Protein AF-A0A7Y5BWY3-F1 (afdb_monomer_lite)

Foldseek 3Di:
DDDDLVVLLVVLCCVVCPQWDWDDWDDPDPQKTKTWIWDQDPVAIKIKMKIAGPVQDWDKDFAPDWFPWKAWSSRHTDDTDRIDTHGRTIMITMHGD

pLDDT: mean 88.21, std 9.76, range [54.72, 97.56]

Sequence (97 aa):
SFPYPALEAYRFVAQMLDATVPITQILDYQNLTGYKFIKVTPDGNQEIWILWSADGNPTSVILPELPHQIYDKLGQPQSASQTLEITADVRYIVWDR

Radius of gyration: 13.34 Å; chains: 1; bounding box: 28×40×31 Å

Secondary structure (DSSP, 8-state):
----HHHHHHHHHHHHSTTEEEEEE--SSTTEEEEEEEEEETTEEEEEEEEEESSS--EEEE-SS--SEEE-TT--EE---SEEEE-SS-EEEEEE-

Structure (mmCIF, N/CA/C/O backbone):
data_AF-A0A7Y5BWY3-F1
#
_entry.id   AF-A0A7Y5BWY3-F1
#
loop_
_atom_site.group_PDB
_atom_site.id
_atom_site.type_symbol
_atom_site.label_atom_id
_atom_site.label_alt_id
_atom_site.label_comp_id
_atom_site.label_asym_id
_atom_site.label_entity_id
_atom_site.label_seq_id
_atom_site.pdbx_PDB_ins_code
_atom_site.Cartn_x
_atom_site.Cartn_y
_atom_site.Cartn_z
_atom_site.occupancy
_atom_site.B_iso_or_equiv
_atom_site.auth_seq_id
_atom_site.auth_comp_id
_atom_site.auth_asym_id
_atom_site.auth_atom_id
_atom_site.pdbx_PDB_model_num
ATOM 1 N N . SER A 1 1 ? -11.219 28.152 -2.853 1.00 54.72 1 SER A N 1
ATOM 2 C CA . SER A 1 1 ? -11.125 26.907 -3.641 1.00 54.72 1 SER A CA 1
ATOM 3 C C . SER A 1 1 ? -10.891 25.774 -2.663 1.00 54.72 1 SER A C 1
ATOM 5 O O . SER A 1 1 ? -9.829 25.717 -2.063 1.00 54.72 1 SER A O 1
ATOM 7 N N . PHE A 1 2 ? -11.906 24.954 -2.398 1.00 56.03 2 PHE A N 1
ATOM 8 C CA . PHE A 1 2 ? -11.757 23.821 -1.484 1.00 56.03 2 PHE A CA 1
ATOM 9 C C . PHE A 1 2 ? -11.121 22.655 -2.256 1.00 56.03 2 PHE A C 1
ATOM 11 O O . PHE A 1 2 ? -11.680 22.272 -3.286 1.00 56.03 2 PHE A O 1
ATOM 18 N N . PRO A 1 3 ? -9.963 22.119 -1.835 1.00 63.16 3 PRO A N 1
ATOM 19 C CA . PRO A 1 3 ? -9.467 20.870 -2.393 1.00 63.16 3 PRO A CA 1
ATOM 20 C C . PRO A 1 3 ? -10.463 19.759 -2.047 1.00 63.16 3 PRO A C 1
ATOM 22 O O . PRO A 1 3 ? -10.988 19.717 -0.935 1.00 63.16 3 PRO A O 1
ATOM 25 N N . TYR A 1 4 ? -10.771 18.898 -3.016 1.00 79.88 4 TYR A N 1
ATOM 26 C CA . TYR A 1 4 ? -11.624 17.728 -2.818 1.00 79.88 4 TYR A CA 1
ATOM 27 C C . TYR A 1 4 ? -10.706 16.537 -2.509 1.00 79.88 4 TYR A C 1
ATOM 29 O O . TYR A 1 4 ? -10.094 16.020 -3.443 1.00 79.88 4 TYR A O 1
ATOM 37 N N . PRO A 1 5 ? -10.600 16.063 -1.251 1.00 76.44 5 PRO A N 1
ATOM 38 C CA . PRO A 1 5 ? -9.604 15.051 -0.873 1.00 76.44 5 PRO A CA 1
ATOM 39 C C . PRO A 1 5 ? -9.738 13.741 -1.662 1.00 76.44 5 PRO A C 1
ATOM 41 O O . PRO A 1 5 ? -8.749 13.095 -1.994 1.00 76.44 5 PRO A O 1
ATOM 44 N N . ALA A 1 6 ? -10.967 13.377 -2.043 1.00 76.75 6 ALA A N 1
ATOM 45 C CA . ALA A 1 6 ? -11.228 12.223 -2.902 1.00 76.75 6 ALA A CA 1
ATOM 46 C C . ALA A 1 6 ? -10.628 12.376 -4.314 1.00 76.75 6 ALA A C 1
ATOM 48 O O . ALA A 1 6 ? -10.155 11.403 -4.896 1.00 76.75 6 ALA A O 1
ATOM 49 N N . LEU A 1 7 ? -10.617 13.596 -4.862 1.00 79.56 7 LEU A N 1
ATOM 50 C CA . LEU A 1 7 ? -10.009 13.883 -6.162 1.00 79.56 7 LEU A CA 1
ATOM 51 C C . LEU A 1 7 ? -8.478 13.800 -6.093 1.00 79.56 7 LEU A C 1
ATOM 53 O O . LEU A 1 7 ? -7.852 13.349 -7.050 1.00 79.56 7 LEU A O 1
ATOM 57 N N . GLU A 1 8 ? -7.876 14.222 -4.981 1.00 78.94 8 GLU A N 1
ATOM 58 C CA . GLU A 1 8 ? -6.427 14.132 -4.762 1.00 78.94 8 GLU A CA 1
ATOM 59 C C . GLU A 1 8 ? -5.975 12.676 -4.642 1.00 78.94 8 GLU A C 1
ATOM 61 O O . GLU A 1 8 ? -5.077 12.261 -5.374 1.00 78.94 8 GLU A O 1
ATOM 66 N N . ALA A 1 9 ? -6.673 11.878 -3.829 1.00 75.62 9 ALA A N 1
ATOM 67 C CA . ALA A 1 9 ? -6.430 10.442 -3.724 1.00 75.62 9 ALA A CA 1
ATOM 68 C C . ALA A 1 9 ? -6.566 9.742 -5.088 1.00 75.62 9 ALA A C 1
ATOM 70 O O . ALA A 1 9 ? -5.688 8.978 -5.482 1.00 75.62 9 ALA A O 1
ATOM 71 N N . TYR A 1 10 ? -7.622 10.051 -5.854 1.00 79.56 10 TYR A N 1
ATOM 72 C CA . TYR A 1 10 ? -7.814 9.488 -7.193 1.00 79.56 10 TYR A CA 1
ATOM 73 C C . TYR A 1 10 ? -6.661 9.832 -8.145 1.00 79.56 10 TYR A C 1
ATOM 75 O O . TYR A 1 10 ? -6.135 8.951 -8.824 1.00 79.56 10 TYR A O 1
ATOM 83 N N . ARG A 1 11 ? -6.244 11.104 -8.192 1.00 81.12 11 ARG A N 1
ATOM 84 C CA . ARG A 1 11 ? -5.131 11.545 -9.048 1.00 81.12 11 ARG A CA 1
ATOM 85 C C . ARG A 1 11 ? -3.827 10.858 -8.672 1.00 81.12 11 ARG A C 1
ATOM 87 O O . ARG A 1 11 ? -3.105 10.427 -9.565 1.00 81.1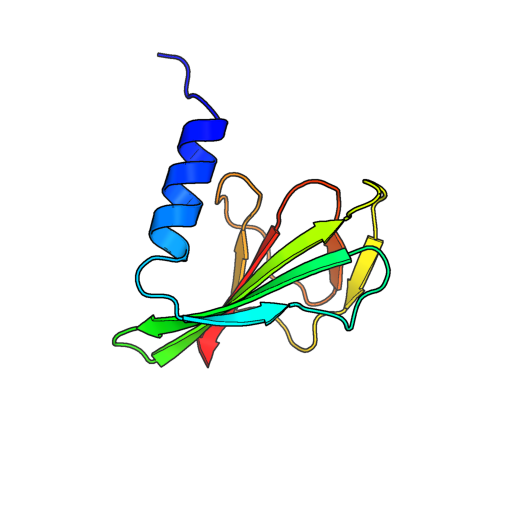2 11 ARG A O 1
ATOM 94 N N . PHE A 1 12 ? -3.553 10.736 -7.376 1.00 79.62 12 PHE A N 1
ATOM 95 C CA . PHE A 1 12 ? -2.365 10.053 -6.888 1.00 79.62 12 PHE A CA 1
ATOM 96 C C . PHE A 1 12 ? -2.361 8.578 -7.292 1.00 79.62 12 PHE A C 1
ATOM 98 O O . PHE A 1 12 ? -1.397 8.123 -7.898 1.00 79.62 12 PHE A O 1
ATOM 105 N N . VAL A 1 13 ? -3.453 7.847 -7.042 1.00 80.88 13 VAL A N 1
ATOM 106 C CA . VAL A 1 13 ? -3.576 6.434 -7.438 1.00 80.88 13 VAL A CA 1
ATOM 107 C C . VAL A 1 13 ? -3.393 6.269 -8.939 1.00 80.88 13 VAL A C 1
ATOM 109 O O . VAL A 1 13 ? -2.628 5.409 -9.363 1.00 80.88 13 VAL A O 1
ATOM 112 N N . ALA A 1 14 ? -4.056 7.105 -9.741 1.00 80.44 14 ALA A N 1
ATOM 113 C CA . ALA A 1 14 ? -3.966 7.040 -11.194 1.00 80.44 14 ALA A CA 1
ATOM 114 C C . ALA A 1 14 ? -2.528 7.254 -11.693 1.00 80.44 14 ALA A C 1
ATOM 116 O O . ALA A 1 14 ? -2.097 6.549 -12.593 1.00 80.44 14 ALA A O 1
ATOM 117 N N . GLN A 1 15 ? -1.772 8.179 -11.094 1.00 79.81 15 GLN A N 1
ATOM 118 C CA . GLN A 1 15 ? -0.364 8.419 -11.440 1.00 79.81 15 GLN A CA 1
ATOM 119 C C . GLN A 1 15 ? 0.568 7.312 -10.934 1.00 79.81 15 GLN A C 1
ATOM 121 O O . GLN A 1 15 ? 1.498 6.893 -11.628 1.00 79.81 15 GLN A O 1
ATOM 126 N N . MET A 1 16 ? 0.334 6.841 -9.709 1.00 79.31 16 MET A N 1
ATOM 127 C CA . MET A 1 16 ? 1.140 5.807 -9.069 1.00 79.31 16 MET A CA 1
ATOM 128 C C . MET A 1 16 ? 1.025 4.494 -9.842 1.00 79.31 16 MET A C 1
ATOM 130 O O . MET A 1 16 ? 2.043 3.893 -10.183 1.00 79.31 16 MET A O 1
ATOM 134 N N . LEU A 1 17 ? -0.206 4.111 -10.187 1.00 79.12 17 LEU A N 1
ATOM 135 C CA . LEU A 1 17 ? -0.526 2.867 -10.877 1.00 79.12 17 LEU A CA 1
ATOM 136 C C . LEU A 1 17 ? -0.504 2.968 -12.405 1.00 79.12 17 LEU A C 1
ATOM 138 O O . LEU A 1 17 ? -0.779 1.964 -13.069 1.00 79.12 17 LEU A O 1
ATOM 142 N N . ASP A 1 18 ? -0.183 4.131 -12.976 1.00 74.69 18 ASP A N 1
ATOM 143 C CA . ASP A 1 18 ? -0.056 4.253 -14.427 1.00 74.69 18 ASP A CA 1
ATOM 144 C C . ASP A 1 18 ? 0.973 3.239 -14.949 1.00 74.69 18 ASP A C 1
ATOM 146 O O . ASP A 1 18 ? 2.048 3.069 -14.364 1.00 74.69 18 ASP A O 1
ATOM 150 N N . ALA A 1 19 ? 0.606 2.530 -16.016 1.00 62.62 19 ALA A N 1
ATOM 151 C CA . ALA A 1 19 ? 1.371 1.426 -16.601 1.00 62.62 19 ALA A CA 1
ATOM 152 C C . ALA A 1 19 ? 1.743 0.269 -15.637 1.00 62.62 19 ALA A C 1
ATOM 154 O O . ALA A 1 19 ? 2.725 -0.438 -15.875 1.00 62.62 19 ALA A O 1
ATOM 155 N N . THR A 1 20 ? 0.977 0.035 -14.564 1.00 68.00 20 THR A N 1
ATOM 156 C CA . THR A 1 20 ? 1.203 -1.127 -13.684 1.00 68.00 20 THR A CA 1
ATOM 157 C C . THR A 1 20 ? 0.530 -2.399 -14.189 1.00 68.00 20 THR A C 1
ATOM 159 O O . THR A 1 20 ? -0.580 -2.375 -14.724 1.00 68.00 20 THR A O 1
ATOM 162 N N . VAL A 1 21 ? 1.190 -3.539 -13.974 1.00 67.62 21 VAL A N 1
ATOM 163 C CA . VAL A 1 21 ? 0.576 -4.859 -14.151 1.00 67.62 21 VAL A CA 1
ATOM 164 C C . VAL A 1 21 ? 0.106 -5.345 -12.776 1.00 67.62 21 VAL A C 1
ATOM 166 O O . VAL A 1 21 ? 0.929 -5.416 -11.854 1.00 67.62 21 VAL A O 1
ATOM 169 N N . PRO A 1 22 ? -1.189 -5.665 -12.590 1.00 64.94 22 PRO A N 1
ATOM 170 C CA . PRO A 1 22 ? -1.656 -6.279 -11.355 1.00 64.94 22 PRO A CA 1
ATOM 171 C C . PRO A 1 22 ? -1.065 -7.683 -11.252 1.00 64.94 22 PRO A C 1
ATOM 173 O O . PRO A 1 22 ? -1.170 -8.473 -12.190 1.00 64.94 22 PRO A O 1
ATOM 176 N N . ILE A 1 23 ? -0.429 -7.985 -10.122 1.00 67.38 23 ILE A N 1
ATOM 177 C CA . ILE A 1 23 ? 0.249 -9.270 -9.936 1.00 67.38 23 ILE A CA 1
ATOM 178 C C . ILE A 1 23 ? -0.621 -10.188 -9.097 1.00 67.38 23 ILE A C 1
ATOM 180 O O . ILE A 1 23 ? -1.099 -11.201 -9.604 1.00 67.38 23 ILE A O 1
ATOM 184 N N . THR A 1 24 ? -0.872 -9.821 -7.839 1.00 85.50 24 THR A N 1
ATOM 185 C CA . THR A 1 24 ? -1.564 -10.711 -6.900 1.00 85.50 24 THR A CA 1
ATOM 186 C C . THR A 1 24 ? -2.160 -9.923 -5.736 1.00 85.50 24 THR A C 1
ATOM 188 O O . THR A 1 24 ? -1.647 -8.873 -5.342 1.00 85.50 24 THR A O 1
ATOM 191 N N . GLN A 1 25 ? -3.232 -10.455 -5.153 1.00 89.00 25 GLN A N 1
ATOM 192 C CA . GLN A 1 25 ? -3.687 -10.081 -3.816 1.00 89.00 25 GLN A CA 1
ATOM 193 C C . GLN A 1 25 ? -2.643 -10.492 -2.760 1.00 89.00 25 GLN A C 1
ATOM 195 O O . GLN A 1 25 ? -2.043 -11.561 -2.863 1.00 89.00 25 GLN A O 1
ATOM 200 N N . ILE A 1 26 ? -2.444 -9.662 -1.738 1.00 90.81 26 ILE A N 1
ATOM 201 C CA . ILE A 1 26 ? -1.594 -9.977 -0.582 1.00 90.81 26 ILE A CA 1
ATOM 202 C C . ILE A 1 26 ? -2.433 -10.779 0.418 1.00 90.81 26 ILE A C 1
ATOM 204 O O . ILE A 1 26 ? -3.497 -10.316 0.830 1.00 90.81 26 ILE A O 1
ATOM 208 N N . LEU A 1 27 ? -1.968 -11.974 0.792 1.00 89.12 27 LEU A N 1
ATOM 209 C CA . LEU A 1 27 ? -2.699 -12.906 1.669 1.00 89.12 27 LEU A CA 1
ATOM 210 C C . LEU A 1 27 ? -1.968 -13.209 2.985 1.00 89.12 27 LEU A C 1
ATOM 212 O O . LE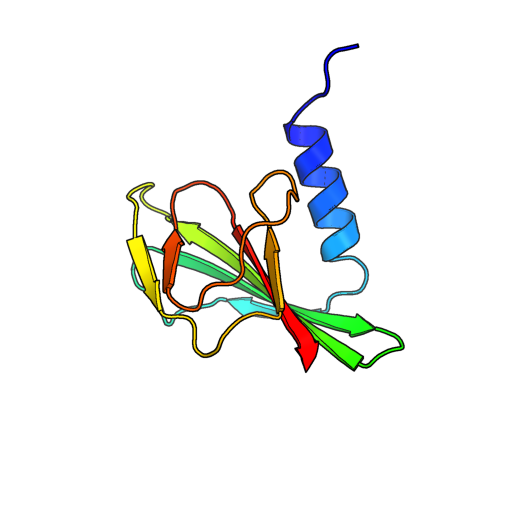U A 1 27 ? -2.536 -13.851 3.864 1.00 89.12 27 LEU A O 1
ATOM 216 N N . ASP A 1 28 ? -0.730 -12.736 3.136 1.00 90.56 28 ASP A N 1
ATOM 217 C CA . ASP A 1 28 ? 0.138 -13.064 4.274 1.00 90.56 28 ASP A CA 1
ATOM 218 C C . ASP A 1 28 ? -0.290 -12.386 5.586 1.00 90.56 28 ASP A C 1
ATOM 220 O O . ASP A 1 28 ? 0.120 -12.803 6.669 1.00 90.56 28 ASP A O 1
ATOM 224 N N . TYR A 1 29 ? -1.135 -11.354 5.509 1.00 89.38 29 TYR A N 1
ATOM 225 C CA . TYR A 1 29 ? -1.562 -10.564 6.660 1.00 89.38 29 TYR A CA 1
ATOM 226 C C . TYR A 1 29 ? -3.055 -10.752 6.933 1.00 89.38 29 TYR A C 1
ATOM 228 O O . TYR A 1 29 ? -3.912 -10.255 6.200 1.00 89.38 29 TYR A O 1
ATOM 236 N N . GLN A 1 30 ? -3.372 -11.455 8.022 1.00 86.25 30 GLN A N 1
ATOM 237 C CA . GLN A 1 30 ? -4.750 -11.651 8.467 1.00 86.25 30 GLN A CA 1
ATOM 238 C C . GLN A 1 30 ? -5.409 -10.298 8.794 1.00 86.25 30 GLN A C 1
ATOM 240 O O . GLN A 1 30 ? -4.781 -9.429 9.393 1.00 86.25 30 GLN A O 1
ATOM 245 N N . ASN A 1 31 ? -6.678 -10.131 8.411 1.00 89.19 31 ASN A N 1
ATOM 246 C CA . ASN A 1 31 ? -7.491 -8.911 8.583 1.00 89.19 31 ASN A CA 1
ATOM 247 C C . ASN A 1 31 ? -7.072 -7.698 7.737 1.00 89.19 31 ASN A C 1
ATOM 249 O O . ASN A 1 31 ? -7.741 -6.662 7.774 1.00 89.19 31 ASN A O 1
ATOM 253 N N . LEU A 1 32 ? -6.032 -7.834 6.913 1.00 93.31 32 LEU A N 1
ATOM 254 C CA . LEU A 1 32 ? -5.692 -6.835 5.913 1.00 93.31 32 LEU A CA 1
ATOM 255 C C . LEU A 1 32 ? -6.206 -7.237 4.540 1.00 93.31 32 LEU A C 1
ATOM 257 O O . LEU A 1 32 ? -6.295 -8.410 4.185 1.00 93.31 32 LEU A O 1
ATOM 261 N N . THR A 1 33 ? -6.534 -6.227 3.748 1.00 94.19 33 THR A N 1
ATOM 262 C CA . THR A 1 33 ? -6.691 -6.372 2.308 1.00 94.19 33 THR A CA 1
ATOM 263 C C . THR A 1 33 ? -5.562 -5.618 1.638 1.00 94.19 33 THR A C 1
ATOM 265 O O . THR A 1 33 ? -5.229 -4.497 2.025 1.00 94.19 33 THR A O 1
ATOM 268 N N . GLY A 1 34 ? -4.974 -6.229 0.617 1.00 93.19 34 GLY A N 1
ATOM 269 C CA . GLY A 1 34 ? -3.994 -5.537 -0.187 1.00 93.19 34 GLY A CA 1
ATOM 270 C C . GLY A 1 34 ? -3.729 -6.1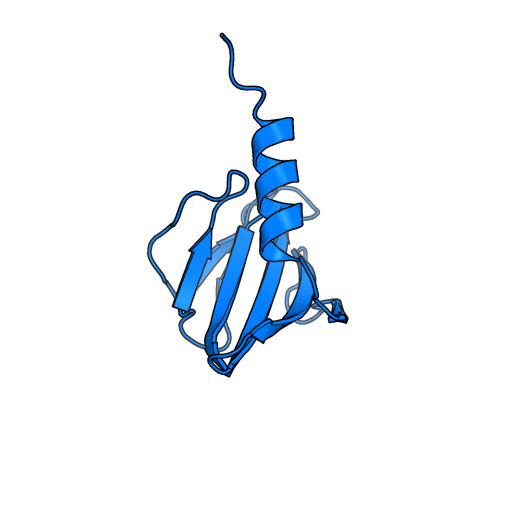75 -1.527 1.00 93.19 34 GLY A C 1
ATOM 271 O O . GLY A 1 34 ? -4.098 -7.320 -1.788 1.00 93.19 34 GLY A O 1
ATOM 272 N N . TYR A 1 35 ? -3.078 -5.396 -2.375 1.00 92.06 35 TYR A N 1
ATOM 273 C CA . TYR A 1 35 ? -2.748 -5.756 -3.743 1.00 92.06 35 TYR A CA 1
ATOM 274 C C . TYR A 1 35 ? -1.312 -5.352 -4.042 1.00 92.06 35 TYR A C 1
ATOM 276 O O . TYR A 1 35 ? -0.873 -4.272 -3.641 1.00 92.06 35 TYR A O 1
ATOM 284 N N . LYS A 1 36 ? -0.609 -6.220 -4.768 1.00 92.38 36 LYS A N 1
ATOM 285 C CA . LYS A 1 36 ? 0.738 -5.986 -5.277 1.00 92.38 36 LYS A CA 1
ATOM 286 C C . LYS A 1 36 ? 0.690 -5.664 -6.767 1.00 92.38 36 LYS A C 1
ATOM 288 O O . LYS A 1 36 ? 0.058 -6.371 -7.557 1.00 92.38 36 LYS A O 1
ATOM 293 N N . PHE A 1 37 ?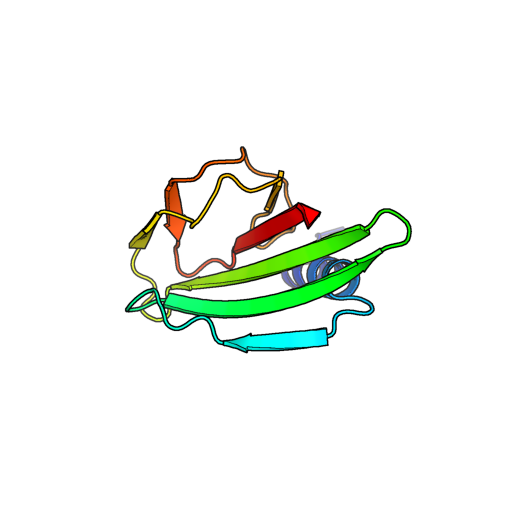 1.441 -4.641 -7.141 1.00 91.25 37 PHE A N 1
ATOM 294 C CA . PHE A 1 37 ? 1.631 -4.179 -8.507 1.00 91.25 37 PHE A CA 1
ATOM 295 C C . PHE A 1 37 ? 3.130 -4.110 -8.806 1.00 91.25 37 PHE A C 1
ATOM 297 O O . PHE A 1 37 ? 3.909 -3.744 -7.925 1.00 91.25 37 PHE A O 1
ATOM 304 N N . ILE A 1 38 ? 3.535 -4.435 -10.037 1.00 90.62 38 ILE A N 1
ATOM 305 C CA . ILE A 1 38 ? 4.840 -4.007 -10.564 1.00 90.62 38 ILE A CA 1
ATOM 306 C C . ILE A 1 38 ? 4.587 -2.853 -11.531 1.00 90.62 38 ILE A C 1
ATOM 308 O O . ILE A 1 38 ? 3.757 -2.958 -12.439 1.00 90.62 38 ILE A O 1
ATOM 312 N N . LYS A 1 39 ? 5.344 -1.775 -11.348 1.00 87.69 39 LYS A N 1
ATOM 313 C CA . LYS A 1 39 ? 5.509 -0.688 -12.305 1.00 87.69 39 LYS A CA 1
ATOM 314 C C . LYS A 1 39 ? 6.862 -0.843 -12.984 1.00 87.69 39 LYS A C 1
ATOM 316 O O . LYS A 1 39 ? 7.881 -0.886 -12.303 1.00 87.69 39 LYS A O 1
ATOM 321 N N . VAL A 1 40 ? 6.881 -0.912 -14.308 1.00 85.19 40 VAL A N 1
ATOM 322 C CA . VAL A 1 40 ? 8.137 -0.872 -15.068 1.00 85.19 40 VAL A CA 1
ATOM 323 C C . VAL A 1 40 ? 8.479 0.594 -15.307 1.00 85.19 40 VAL A C 1
ATOM 325 O O . VAL A 1 40 ? 7.685 1.320 -15.906 1.00 85.19 40 VAL A O 1
ATOM 328 N N . THR A 1 41 ? 9.634 1.045 -14.829 1.00 82.38 41 THR A N 1
ATOM 329 C CA . THR A 1 41 ? 10.146 2.401 -15.054 1.00 82.38 41 THR A CA 1
ATOM 330 C C . THR A 1 41 ? 11.418 2.338 -15.909 1.00 82.38 41 THR A C 1
ATOM 332 O O . THR A 1 41 ? 12.017 1.270 -16.050 1.00 82.38 41 THR A O 1
ATOM 335 N N . PRO A 1 42 ? 11.856 3.457 -16.516 1.00 84.25 42 PRO A N 1
ATOM 336 C CA . PRO A 1 42 ? 13.137 3.501 -17.223 1.00 84.25 42 PRO A CA 1
ATOM 337 C C . PRO A 1 42 ? 14.346 3.150 -16.340 1.00 84.25 42 PRO A C 1
ATOM 339 O O . PRO A 1 42 ? 15.355 2.683 -16.863 1.00 84.25 42 PRO A O 1
ATOM 342 N N . ASP A 1 43 ? 14.230 3.357 -15.025 1.00 84.38 43 ASP A N 1
ATOM 343 C CA . ASP A 1 43 ? 15.312 3.193 -14.049 1.00 84.38 43 ASP A CA 1
ATOM 344 C C . ASP A 1 43 ? 15.293 1.821 -13.346 1.00 84.38 43 ASP A C 1
ATOM 346 O O . ASP A 1 43 ? 16.205 1.508 -12.584 1.00 84.38 43 ASP A O 1
ATOM 350 N N . GLY A 1 44 ? 14.273 0.991 -13.594 1.00 87.06 44 GLY A N 1
ATOM 351 C CA . GLY A 1 44 ? 14.114 -0.322 -12.969 1.00 87.06 44 GLY A CA 1
ATOM 352 C C . GLY A 1 44 ? 12.652 -0.707 -12.764 1.00 87.06 44 GLY A C 1
ATOM 353 O O . GLY A 1 44 ? 11.736 -0.057 -13.270 1.00 87.06 44 GLY A O 1
ATOM 354 N N . ASN A 1 45 ? 12.409 -1.773 -12.006 1.00 89.38 45 ASN A N 1
ATOM 355 C CA . ASN A 1 45 ? 11.049 -2.138 -11.626 1.00 89.38 45 ASN A CA 1
ATOM 356 C C . ASN A 1 45 ? 10.739 -1.565 -10.245 1.00 89.38 45 ASN A C 1
ATOM 358 O O . ASN A 1 45 ? 11.581 -1.562 -9.356 1.00 89.38 45 ASN A O 1
ATOM 362 N N . GLN A 1 46 ? 9.509 -1.112 -10.040 1.00 92.19 46 GLN A N 1
ATOM 363 C CA . GLN A 1 46 ? 9.015 -0.750 -8.720 1.00 92.19 46 GLN A CA 1
ATOM 364 C C . GLN A 1 46 ? 7.916 -1.709 -8.311 1.00 92.19 46 GLN A C 1
ATOM 366 O O . GLN A 1 46 ? 6.971 -1.960 -9.059 1.00 92.19 46 GLN A O 1
ATOM 371 N N . GLU A 1 47 ? 8.038 -2.239 -7.106 1.00 93.44 47 GLU A N 1
ATOM 372 C CA . GLU A 1 47 ? 6.977 -2.980 -6.455 1.00 93.44 47 GLU A CA 1
ATOM 373 C C . GLU A 1 47 ? 6.154 -2.027 -5.607 1.00 93.44 47 GLU A C 1
ATOM 375 O O . GLU A 1 47 ? 6.687 -1.318 -4.760 1.00 93.44 47 GLU A O 1
ATOM 380 N N . ILE A 1 48 ? 4.847 -2.012 -5.849 1.00 94.00 48 ILE A N 1
ATOM 381 C CA . ILE A 1 48 ? 3.909 -1.133 -5.163 1.00 94.00 48 ILE A CA 1
ATOM 382 C C . ILE A 1 48 ? 2.879 -2.009 -4.472 1.00 94.00 48 ILE A C 1
ATOM 384 O O . ILE A 1 48 ? 2.185 -2.798 -5.117 1.00 94.00 48 ILE A O 1
ATOM 388 N N . TRP A 1 49 ? 2.774 -1.877 -3.156 1.00 95.06 49 TRP A N 1
ATOM 389 C CA . TRP A 1 49 ? 1.694 -2.469 -2.381 1.00 95.06 49 TRP A CA 1
ATOM 390 C C . TRP A 1 49 ? 0.678 -1.404 -2.024 1.00 95.06 49 TRP A C 1
ATOM 392 O O . TRP A 1 49 ? 1.031 -0.293 -1.632 1.00 95.06 49 TRP A O 1
ATOM 402 N N . ILE A 1 50 ? -0.588 -1.779 -2.118 1.00 93.88 50 ILE A N 1
ATOM 403 C CA . ILE A 1 50 ? -1.704 -1.030 -1.553 1.00 93.88 50 ILE A CA 1
ATOM 404 C C . ILE A 1 50 ? -2.255 -1.874 -0.417 1.00 93.88 50 ILE A C 1
ATOM 406 O O . ILE A 1 50 ? -2.630 -3.017 -0.664 1.00 93.88 50 ILE A O 1
ATOM 410 N N . LEU A 1 51 ? -2.288 -1.339 0.802 1.00 95.00 51 LEU A N 1
ATOM 411 C CA . LEU A 1 51 ? -2.724 -2.057 2.003 1.00 95.00 51 LEU A CA 1
ATOM 412 C C . LEU A 1 51 ? -3.697 -1.221 2.834 1.00 95.00 51 LEU A C 1
ATOM 414 O O . LEU A 1 51 ? -3.506 -0.016 2.996 1.00 95.00 51 LEU A O 1
ATOM 418 N N . TRP A 1 52 ? -4.720 -1.873 3.381 1.00 96.06 52 TRP A N 1
ATOM 419 C CA . TRP A 1 52 ? -5.638 -1.308 4.371 1.00 96.06 52 TRP A CA 1
ATOM 420 C C . TRP A 1 52 ? -6.232 -2.410 5.255 1.00 96.06 52 TRP A C 1
ATOM 422 O O . TRP A 1 52 ? -6.284 -3.582 4.874 1.00 96.06 52 TRP A O 1
ATOM 432 N N . SER A 1 53 ? -6.694 -2.027 6.441 1.00 95.44 53 SER A N 1
ATOM 433 C CA . SER A 1 53 ? -7.433 -2.905 7.346 1.00 95.44 53 SER A CA 1
ATOM 434 C C . SER A 1 53 ? -8.888 -3.033 6.898 1.00 95.44 53 SER A C 1
ATOM 436 O O . SER A 1 53 ? -9.570 -2.028 6.684 1.00 95.44 53 SER A O 1
ATOM 438 N N . ALA A 1 54 ? -9.365 -4.271 6.743 1.00 88.81 54 ALA A N 1
ATOM 439 C CA . ALA A 1 54 ? -10.720 -4.550 6.268 1.00 88.81 54 ALA A CA 1
ATOM 440 C C . ALA A 1 54 ? -11.785 -4.373 7.362 1.00 88.81 54 ALA A C 1
ATOM 442 O O . ALA A 1 54 ? -12.926 -4.032 7.056 1.00 88.81 54 ALA A O 1
ATOM 443 N N . ASP A 1 55 ? -11.417 -4.598 8.625 1.00 91.12 55 ASP A N 1
ATOM 444 C CA . ASP A 1 55 ? -12.303 -4.447 9.786 1.00 91.12 55 ASP A CA 1
ATOM 445 C C . ASP A 1 55 ? -12.222 -3.045 10.421 1.00 91.12 55 ASP A C 1
ATOM 447 O O . ASP A 1 55 ? -12.988 -2.715 11.325 1.00 91.12 55 ASP A O 1
ATOM 451 N N . GLY A 1 56 ? -11.302 -2.214 9.925 1.00 87.69 56 GLY A N 1
ATOM 452 C CA . GLY A 1 56 ? -11.055 -0.853 10.379 1.00 87.69 56 GLY A CA 1
ATOM 453 C C . GLY A 1 56 ? -10.235 -0.745 11.663 1.00 87.69 56 GLY A C 1
ATOM 454 O O . GLY A 1 56 ? -9.893 0.372 12.059 1.00 87.69 56 GLY A O 1
ATOM 455 N N . ASN A 1 57 ? -9.860 -1.867 12.281 1.00 93.31 57 ASN A N 1
ATOM 456 C CA . ASN A 1 57 ? -8.998 -1.871 13.451 1.00 93.31 57 ASN A CA 1
ATOM 457 C C . ASN A 1 57 ? -7.531 -1.685 13.033 1.00 93.31 57 ASN A C 1
ATOM 459 O O . ASN A 1 57 ? -7.083 -2.303 12.058 1.00 93.31 57 ASN A O 1
ATOM 463 N N . PRO A 1 58 ? -6.755 -0.865 13.766 1.00 93.88 58 PRO A N 1
ATOM 464 C CA . PRO A 1 58 ? -5.317 -0.772 13.567 1.00 93.88 58 PRO A CA 1
ATOM 465 C C . PRO A 1 58 ? -4.647 -2.137 13.742 1.00 93.88 58 PRO A C 1
ATOM 467 O O . PRO A 1 58 ? -4.827 -2.806 14.759 1.00 93.88 58 PRO A O 1
ATOM 470 N N . THR A 1 59 ? -3.859 -2.543 12.751 1.00 94.50 59 THR A N 1
ATOM 471 C CA . THR A 1 59 ? -3.087 -3.788 12.761 1.00 94.50 59 THR A CA 1
ATOM 472 C C . THR A 1 59 ? -1.620 -3.461 12.523 1.00 94.50 59 THR A C 1
ATOM 474 O O . THR A 1 59 ? -1.275 -2.813 11.535 1.00 94.50 59 THR A O 1
ATOM 477 N N . SER A 1 60 ? -0.749 -3.908 13.427 1.00 94.81 60 SER A N 1
ATOM 478 C CA . SER A 1 60 ? 0.698 -3.776 13.251 1.00 94.81 60 SER A CA 1
ATOM 479 C C . SER A 1 60 ? 1.205 -4.851 12.291 1.00 94.81 60 SER A C 1
ATOM 481 O O . SER A 1 60 ? 0.947 -6.037 12.499 1.00 94.81 60 SER A O 1
ATOM 483 N N . VAL A 1 61 ? 1.926 -4.442 11.250 1.00 94.50 61 VAL A N 1
ATOM 484 C CA . VAL A 1 61 ? 2.557 -5.336 10.277 1.00 94.50 61 VAL A CA 1
ATOM 485 C C . VAL A 1 61 ? 4.055 -5.138 10.244 1.00 94.50 61 VAL A C 1
ATOM 487 O O . VAL A 1 61 ? 4.555 -4.022 10.376 1.00 94.50 61 VAL A O 1
ATOM 490 N N . ILE A 1 62 ? 4.761 -6.238 10.002 1.00 96.25 62 ILE A N 1
ATOM 491 C CA . ILE A 1 62 ? 6.181 -6.232 9.676 1.00 96.25 62 ILE A CA 1
ATOM 492 C C . ILE A 1 62 ? 6.293 -6.533 8.183 1.00 96.25 62 ILE A C 1
ATOM 494 O O . ILE A 1 62 ? 5.850 -7.583 7.711 1.00 96.25 62 ILE A O 1
ATOM 498 N N . LEU A 1 63 ? 6.841 -5.582 7.438 1.00 96.00 63 LEU A N 1
ATOM 499 C CA . LEU A 1 63 ? 7.110 -5.697 6.014 1.00 96.00 63 LEU A CA 1
ATOM 500 C C . LEU A 1 63 ? 8.295 -6.640 5.765 1.00 96.00 63 LEU A C 1
ATOM 502 O O . LEU A 1 63 ? 9.197 -6.729 6.606 1.00 96.00 63 LEU A O 1
ATOM 506 N N . PRO A 1 64 ? 8.337 -7.321 4.607 1.00 94.62 64 PRO A N 1
ATOM 507 C CA . PRO A 1 64 ? 9.413 -8.263 4.293 1.00 94.62 64 PRO A CA 1
ATOM 508 C C . PRO A 1 64 ? 10.798 -7.599 4.299 1.00 94.62 64 PRO A C 1
ATOM 510 O O . PRO A 1 64 ? 11.778 -8.216 4.705 1.00 94.62 64 PRO A O 1
ATOM 513 N N . GLU A 1 65 ? 10.867 -6.325 3.915 1.00 96.06 65 GLU A N 1
ATOM 514 C CA . GLU A 1 65 ? 12.076 -5.502 3.922 1.00 96.06 65 GLU A CA 1
ATOM 515 C C . GLU A 1 65 ? 11.718 -4.017 4.084 1.00 96.06 65 GLU A C 1
ATOM 517 O O . GLU A 1 65 ? 10.550 -3.631 3.955 1.00 96.06 65 GLU A O 1
ATOM 522 N N . LEU A 1 66 ? 12.722 -3.177 4.350 1.00 97.06 66 LEU A N 1
ATOM 523 C CA . LEU A 1 66 ? 12.537 -1.730 4.441 1.00 97.06 66 LEU A CA 1
ATOM 524 C C . LEU A 1 66 ? 12.115 -1.162 3.068 1.00 97.06 66 LEU A C 1
ATOM 526 O O . LEU A 1 66 ? 12.860 -1.334 2.102 1.00 97.06 66 LEU A O 1
ATOM 530 N N . PRO A 1 67 ? 10.957 -0.487 2.958 1.00 97.56 67 PRO A N 1
ATOM 531 C CA . PRO A 1 67 ? 10.531 0.120 1.703 1.00 97.56 67 PRO A CA 1
ATOM 532 C C . PRO A 1 67 ? 11.372 1.341 1.342 1.00 97.56 67 PRO A C 1
ATOM 534 O O . PRO A 1 67 ? 11.895 2.028 2.219 1.00 97.56 67 PRO A O 1
ATOM 537 N N . HIS A 1 68 ? 11.434 1.643 0.045 1.00 96.12 68 HIS A N 1
ATOM 538 C CA . HIS A 1 68 ? 11.999 2.893 -0.456 1.00 96.12 68 HIS A CA 1
ATOM 539 C C . HIS A 1 68 ? 11.183 4.087 0.055 1.00 96.12 68 HIS A C 1
ATOM 541 O O . HIS A 1 68 ? 11.735 5.049 0.584 1.00 96.12 68 HIS A O 1
ATOM 547 N N . GLN A 1 69 ? 9.853 4.013 -0.073 1.00 96.94 69 GLN A N 1
ATOM 548 C CA . GLN A 1 69 ? 8.951 5.094 0.313 1.00 96.94 69 GLN A CA 1
ATOM 549 C C . GLN A 1 69 ? 7.576 4.557 0.714 1.00 96.94 69 GLN A C 1
ATOM 551 O O . GLN A 1 69 ? 7.085 3.564 0.178 1.00 96.94 69 GLN A O 1
ATOM 556 N N . ILE A 1 70 ? 6.934 5.251 1.651 1.00 97.44 70 ILE A N 1
ATOM 557 C CA . ILE A 1 70 ? 5.542 5.017 2.041 1.00 97.44 70 ILE A CA 1
ATOM 558 C C . ILE A 1 70 ? 4.749 6.287 1.772 1.00 97.44 70 ILE A C 1
ATOM 560 O O . ILE A 1 70 ? 5.233 7.383 2.047 1.00 97.44 70 ILE A O 1
ATOM 564 N N . TYR A 1 71 ? 3.526 6.146 1.279 1.00 96.69 71 TYR A N 1
ATOM 565 C CA . TYR A 1 71 ? 2.588 7.247 1.125 1.00 96.69 71 TYR A CA 1
ATOM 566 C C . TYR A 1 71 ? 1.292 6.957 1.875 1.00 96.69 71 TYR A C 1
ATOM 568 O O . TYR A 1 71 ? 0.826 5.813 1.948 1.00 96.69 71 TYR A O 1
ATOM 576 N N . ASP A 1 72 ? 0.699 8.006 2.435 1.00 94.25 72 ASP A N 1
ATOM 577 C CA . ASP A 1 72 ? -0.643 7.935 3.002 1.00 94.25 72 ASP A CA 1
ATOM 578 C C . ASP A 1 72 ? -1.732 7.934 1.910 1.00 94.25 72 ASP A C 1
ATOM 580 O O . ASP A 1 72 ? -1.453 7.985 0.710 1.00 94.25 72 ASP A O 1
ATOM 584 N N . LYS A 1 73 ? -3.004 7.900 2.326 1.00 90.31 73 LYS A N 1
ATOM 585 C CA . LYS A 1 73 ? -4.160 7.881 1.414 1.00 90.31 73 LYS A CA 1
ATOM 586 C C . LYS A 1 73 ? -4.247 9.092 0.474 1.00 90.31 73 LYS A C 1
ATOM 588 O O . LYS A 1 73 ? -4.946 9.012 -0.533 1.00 90.31 73 LYS A O 1
ATOM 593 N N . LEU A 1 74 ? -3.588 10.200 0.819 1.00 88.75 74 LEU A N 1
ATOM 594 C CA . LEU A 1 74 ? -3.547 11.441 0.045 1.00 88.75 74 LEU A CA 1
ATOM 595 C C . LEU A 1 74 ? -2.282 11.542 -0.819 1.00 88.75 74 LEU A C 1
ATOM 597 O O . LEU A 1 74 ? -2.086 12.550 -1.494 1.00 88.75 74 LEU A O 1
ATOM 601 N N . GLY A 1 75 ? -1.421 10.523 -0.799 1.00 91.00 75 GLY A N 1
ATOM 602 C CA . GLY A 1 75 ? -0.156 10.534 -1.521 1.00 91.00 75 GLY A CA 1
ATOM 603 C C . GLY A 1 75 ? 0.944 11.336 -0.830 1.00 91.00 75 GLY A C 1
ATOM 604 O O . GLY A 1 75 ? 1.946 11.654 -1.467 1.00 91.00 75 GLY A O 1
ATOM 605 N N . GLN A 1 76 ? 0.785 11.686 0.451 1.00 93.44 76 GLN A N 1
ATOM 606 C CA . GLN A 1 76 ? 1.825 12.395 1.193 1.00 93.44 76 GLN A CA 1
ATOM 607 C C . GLN A 1 76 ? 2.898 11.412 1.668 1.00 93.44 76 GLN A C 1
ATOM 609 O O . GLN A 1 76 ? 2.552 10.377 2.254 1.00 93.44 76 GLN A O 1
ATOM 614 N N . PRO A 1 77 ? 4.190 11.714 1.449 1.00 96.38 77 PRO A N 1
ATOM 615 C CA . PRO A 1 77 ? 5.273 10.838 1.865 1.00 96.38 77 PRO A CA 1
ATOM 616 C C . PRO A 1 77 ? 5.320 10.719 3.392 1.00 96.38 77 PRO A C 1
ATOM 618 O O . PRO A 1 77 ? 5.195 11.703 4.118 1.00 96.38 77 PRO A O 1
ATOM 621 N N . GLN A 1 78 ? 5.523 9.498 3.870 1.00 96.81 78 GLN A N 1
ATOM 622 C CA . GLN A 1 78 ? 5.742 9.146 5.268 1.00 96.81 78 GLN A CA 1
ATOM 623 C C . GLN A 1 78 ? 7.156 8.583 5.436 1.00 96.81 78 GLN A C 1
ATOM 625 O O . GLN A 1 78 ? 7.764 8.112 4.472 1.00 96.81 78 GLN A O 1
ATOM 630 N N . SER A 1 79 ? 7.684 8.605 6.659 1.00 96.12 79 SER A N 1
ATOM 631 C CA . SER A 1 79 ? 8.974 7.975 6.949 1.00 96.12 79 SER A CA 1
ATOM 632 C C . SER A 1 79 ? 8.928 6.483 6.624 1.00 96.12 79 SER A C 1
ATOM 634 O O . SER A 1 79 ? 8.021 5.778 7.070 1.00 96.12 79 SER A O 1
ATOM 636 N N . ALA A 1 80 ? 9.920 5.997 5.875 1.00 95.56 80 ALA A N 1
ATOM 637 C CA . ALA A 1 80 ? 10.079 4.572 5.631 1.00 95.56 80 ALA A CA 1
ATOM 638 C C . ALA A 1 80 ? 10.309 3.833 6.958 1.00 95.56 80 ALA A C 1
ATOM 640 O O . ALA A 1 80 ? 11.115 4.246 7.794 1.00 95.56 80 ALA A O 1
ATOM 641 N N . SER A 1 81 ? 9.588 2.735 7.151 1.00 96.88 81 SER A N 1
ATOM 642 C CA . SER A 1 81 ? 9.717 1.855 8.308 1.00 96.88 81 SER A CA 1
ATOM 643 C C . SER A 1 81 ? 9.343 0.446 7.884 1.00 96.88 81 SER A C 1
ATOM 645 O O . SER A 1 81 ? 8.440 0.260 7.070 1.00 96.88 81 SER A O 1
ATOM 647 N N . GLN A 1 82 ? 10.032 -0.548 8.440 1.00 96.75 82 GLN A N 1
ATOM 648 C CA . GLN A 1 82 ? 9.680 -1.949 8.229 1.00 96.75 82 GLN A CA 1
ATOM 649 C C . GLN A 1 82 ? 8.467 -2.359 9.074 1.00 96.75 82 GLN A C 1
ATOM 651 O O . GLN A 1 82 ? 7.739 -3.269 8.697 1.00 96.75 82 GLN A O 1
ATOM 656 N N . THR A 1 83 ? 8.218 -1.671 10.188 1.00 96.56 83 THR A N 1
ATOM 657 C CA . THR A 1 83 ? 7.034 -1.891 11.025 1.00 96.56 83 THR A CA 1
ATOM 658 C C . THR A 1 83 ? 6.039 -0.768 10.792 1.00 96.56 83 THR A C 1
ATOM 660 O O . THR A 1 83 ? 6.392 0.403 10.961 1.00 96.56 83 THR A O 1
ATOM 663 N N . LEU A 1 84 ? 4.805 -1.112 10.428 1.00 95.38 84 LEU A N 1
ATOM 664 C CA . LEU A 1 84 ? 3.746 -0.147 10.146 1.00 95.38 84 LEU A CA 1
ATOM 665 C C . LEU A 1 84 ? 2.471 -0.477 10.900 1.00 95.38 84 LEU A C 1
ATOM 667 O O . LEU A 1 84 ? 2.083 -1.634 11.014 1.00 95.38 84 LEU A O 1
ATOM 671 N N . GLU A 1 85 ? 1.779 0.565 11.342 1.00 95.75 85 GLU A N 1
ATOM 672 C CA . GLU A 1 85 ? 0.386 0.456 11.750 1.00 95.75 85 GLU A CA 1
ATOM 673 C C . GLU A 1 85 ? -0.507 0.698 10.527 1.00 95.75 85 GLU A C 1
ATOM 675 O O . GLU A 1 85 ? -0.508 1.787 9.941 1.00 95.75 85 GLU A O 1
ATOM 680 N N . ILE A 1 86 ? -1.248 -0.332 10.120 1.00 95.38 86 ILE A N 1
ATOM 681 C CA . ILE A 1 86 ? -2.210 -0.274 9.020 1.00 95.38 86 ILE A 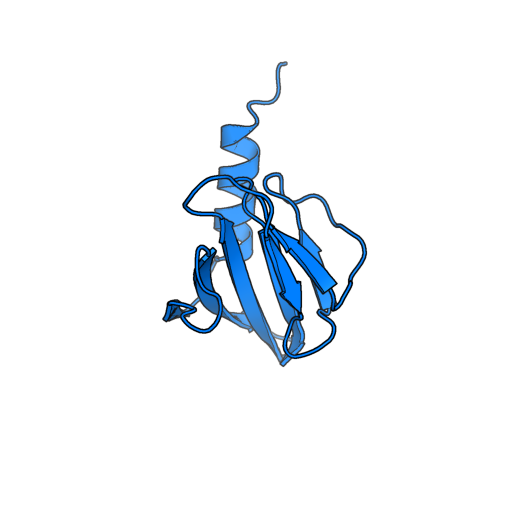CA 1
ATOM 682 C C . ILE A 1 86 ? -3.608 -0.111 9.607 1.00 95.38 86 ILE A C 1
ATOM 684 O O . ILE A 1 86 ? -4.052 -0.924 10.415 1.00 95.38 86 ILE A O 1
ATOM 688 N N . THR A 1 87 ? -4.312 0.936 9.186 1.00 95.50 87 THR A N 1
ATOM 689 C CA . THR A 1 87 ? -5.691 1.230 9.598 1.00 95.50 87 THR A CA 1
ATOM 690 C C . THR A 1 87 ? -6.636 1.086 8.402 1.00 95.50 87 THR A C 1
ATOM 692 O O . THR A 1 87 ? -6.231 0.613 7.339 1.00 95.50 87 THR A O 1
ATOM 695 N N . ALA A 1 88 ? -7.902 1.493 8.544 1.00 94.94 88 ALA A N 1
ATOM 696 C CA . ALA A 1 88 ? -8.834 1.594 7.414 1.00 94.94 88 ALA A CA 1
ATOM 697 C C . ALA A 1 88 ? -8.333 2.532 6.296 1.00 94.94 88 ALA A C 1
ATOM 699 O O . ALA A 1 88 ? -8.780 2.438 5.153 1.00 94.94 88 ALA A O 1
ATOM 700 N N . ASP A 1 89 ? -7.424 3.456 6.621 1.00 94.00 89 ASP A N 1
ATOM 701 C CA . ASP A 1 89 ? -6.839 4.352 5.638 1.00 94.00 89 ASP A CA 1
ATOM 702 C C . ASP A 1 89 ? -5.800 3.621 4.792 1.00 94.00 89 ASP A C 1
ATOM 704 O O . ASP A 1 89 ? -4.804 3.111 5.308 1.00 94.00 89 ASP A O 1
ATOM 708 N N . VAL A 1 90 ? -5.994 3.671 3.475 1.00 93.38 90 VAL A N 1
ATOM 709 C CA . VAL A 1 90 ? -5.064 3.101 2.501 1.00 93.38 90 VAL A CA 1
ATOM 710 C C . VAL A 1 90 ? -3.642 3.624 2.722 1.00 93.38 90 VAL A C 1
ATOM 712 O O . VAL A 1 90 ? -3.410 4.813 2.978 1.00 93.38 90 VAL A O 1
ATOM 715 N N . ARG A 1 91 ? -2.683 2.709 2.611 1.00 95.56 91 ARG A N 1
ATOM 716 C CA . ARG A 1 91 ? -1.251 2.982 2.536 1.00 95.56 91 ARG A CA 1
ATOM 717 C C . ARG A 1 91 ? -0.712 2.465 1.214 1.00 95.56 91 ARG A C 1
ATOM 719 O O . ARG A 1 91 ? -1.060 1.361 0.797 1.00 95.56 91 ARG A O 1
ATOM 726 N N . TYR A 1 92 ? 0.158 3.255 0.600 1.00 95.44 92 TYR A N 1
ATOM 727 C CA . TYR A 1 92 ? 0.930 2.851 -0.570 1.00 95.44 92 TYR A CA 1
ATOM 728 C C . TYR A 1 92 ? 2.368 2.648 -0.132 1.00 95.44 92 TYR A C 1
ATOM 730 O O . TYR A 1 92 ? 2.941 3.518 0.520 1.00 95.44 92 TYR A O 1
ATOM 738 N N . ILE A 1 93 ? 2.945 1.506 -0.464 1.00 96.62 93 ILE A N 1
ATOM 739 C CA . ILE A 1 93 ? 4.287 1.133 -0.028 1.00 96.62 93 ILE A CA 1
ATOM 740 C C . ILE A 1 93 ? 5.076 0.756 -1.268 1.00 96.62 93 ILE A C 1
ATOM 742 O O . ILE A 1 93 ? 4.594 -0.037 -2.073 1.00 96.62 93 ILE A O 1
ATOM 746 N N . VAL A 1 94 ? 6.246 1.360 -1.442 1.00 95.50 94 VAL A N 1
ATOM 747 C CA . VAL A 1 94 ? 7.032 1.260 -2.670 1.00 95.50 94 VAL A CA 1
ATOM 748 C C . VAL A 1 94 ? 8.415 0.708 -2.358 1.00 95.50 94 VAL A C 1
ATOM 750 O O . VAL A 1 94 ? 9.090 1.197 -1.451 1.00 95.50 94 VAL A O 1
ATOM 753 N N . TRP A 1 95 ? 8.841 -0.277 -3.141 1.00 95.44 95 TRP A N 1
ATOM 754 C CA . TRP A 1 95 ? 10.202 -0.807 -3.165 1.00 95.44 95 TRP A CA 1
ATOM 755 C C . TRP A 1 95 ? 10.769 -0.685 -4.575 1.00 95.44 95 TRP A C 1
ATOM 757 O O . TRP A 1 95 ? 10.062 -0.960 -5.547 1.00 95.44 95 TRP A O 1
ATOM 767 N N . ASP A 1 96 ? 12.049 -0.340 -4.677 1.00 92.56 96 ASP A N 1
ATOM 768 C CA . ASP A 1 96 ? 12.794 -0.482 -5.927 1.00 92.56 96 ASP A CA 1
ATOM 769 C C . ASP A 1 96 ? 13.286 -1.935 -6.051 1.00 92.56 96 ASP A C 1
ATOM 771 O O . ASP A 1 96 ? 13.709 -2.542 -5.062 1.00 92.56 96 ASP A O 1
ATOM 775 N N . ARG A 1 97 ? 13.180 -2.510 -7.250 1.00 86.00 97 ARG A N 1
ATOM 776 C CA . ARG A 1 97 ? 13.497 -3.907 -7.574 1.00 86.00 97 ARG A CA 1
ATOM 777 C C . ARG A 1 97 ? 14.459 -4.014 -8.749 1.00 86.00 97 ARG A C 1
ATOM 779 O O . ARG A 1 97 ? 14.279 -3.273 -9.743 1.00 86.00 97 ARG A O 1
#

=== Feature glossary ===
A reading guide for the features in this record.

Start from the sequence.

  · Sequence gives the chain of amino acids in standard one-letter code (A=alanine, C=cysteine, …, Y=tyrosine), read N→C. It is the only feature that is directly encoded by the gene; all structural features are derived from the folded form of this sequence.

Fold it, and you get atomic coordinates and the backbone conformation that goes with them.

  · The mmCIF table is the protein's shape written out atom by atom. For each backbone N, Cα, C, and carbonyl O, it records an (x, y, z) coordinate triple in Å plus the residue type, chain letter, and residue number.

  · Backbone dihedral angles. Every residue except chain termini has a φ (preceding-C → N → Cα → C) and a ψ (N → Cα → C → next-N). They are reported in degrees following the IUPAC sign convention. Secondary structure is essentially a statement about which (φ, ψ) basin each residue occupies.

  · DSSP 8-state secondary structure assigns each residue one of H (α-helix), G (3₁₀-helix), I (π-helix), E (extended β-strand), B (isolated β-bridge), T (hydrogen-bonded turn), S (bend), or '-' (coil). The assignment is computed from backbone hydrogen-bond geometry via the Kabsch–Sander algorithm.

  · P-SEA three-state annotation labels each residue as helix, strand, or coil based purely on the geometry of the Cα trace. It serves as a fallback when the full backbone (and thus DSSP) is unavailable.

Summarize the fold with a handful of shape descriptors and a per-residue structural alphabet.

  · Radius of gyration (Rg) is the root-mean-square distance of Cα atoms from their centroid — a single number for overall size and compactness. A globular domain of N residues has Rg ≈ 2.2·N^0.38 Å; an extended or disordered chain has a much larger Rg. The Cα contact count is the number of residue pairs whose Cα atoms are within 8 Å and are more than four positions apart in sequence — a standard proxy for tertiary packing density. The bounding box is the smallest axis-aligned box enclosing all Cα atoms.

  · Foldseek's 3Di representation compresses backbone geometry into a per-residue letter drawn from a learned twenty-state alphabet. It captures the tertiary interaction pattern around each residue — which residues are packed against it in space, regardless of where they are in sequence.

  · Accessible surface area quantifies burial. A residue with SASA near zero is packed into the hydrophobic core; one with SASA >100 Å² sits on the surface. Computed here via the Shrake–Rupley numerical algorithm with a 1.4 Å probe.

Ask how reliable the model is.

  · For AlphaFold models, the B-factor field carries pLDDT — the model's own estimate of local accuracy on a 0–100 scale. Regions with pLDDT<50 should be treated as essentially unmodeled; they often correspond to intrinsically disordered segments.

  · For experimental (PDB) structures, the B-factor (temperature factor) quantifies the positional spread of each atom in the crystal — a combination of thermal vibration and static disorder — in units of Å². High B-factors mark flexible loops or poorly resolved regions; low B-factors mark the rigid, well-ordered core.

  · PAE(i, j) answers: if I align the predicted and true structures on residue i, how far off (in Å) do I expect residue j to be? A block-diagonal PAE matrix with low values on the blocks and high values off-diagonal is the signature of a multi-domain protein with confidently predicted domains but uncertain inter-domain orientation.

Place it in context: what it resembles, what it is annotated as, and how it looks.

  · Structural nearest neighbors (via Foldseek easy-search vs the PDB). Reported per hit: target PDB id, E-value, and alignment TM-score. A TM-score above ~0.5 is the conventional threshold for 'same fold'.

  · Functional annotations link the protein to curated databases. InterPro entries identify conserved domains and families by matching the sequence against member-database signatures (Pfam, PROSITE, CDD, …). Gene Ontology (GO) terms describe molecular function, biological process, and cellular component in a controlled vocabulary. CATH places the structu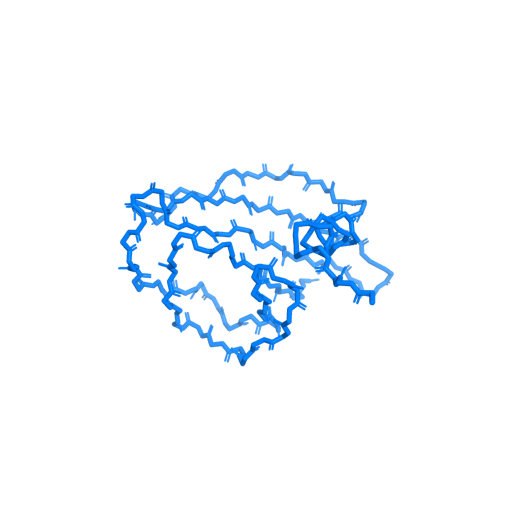re in a hierarchical fold classification (Class/Architecture/Topology/Homologous-superfamily). The organism is the source species.

  · Plot images: a contact map (which residues are close in 3D, as an N×N binary image), a Ramachandran scatter (backbone torsion angles, revealing secondary-structure composition at a glance), and — for AlphaFold structures — a PAE heatmap (pairwise prediction confidence).

  · Structure images are PyMOL renders from six orthogonal camera directions. Cartoon representation draws helices as coils and strands as arrows; sticks shows the backbone as bonds; surface shows the solvent-excluded envelope. Rainbow coloring maps sequence position to hue (blue→red, N→C); chain coloring assigns a distinct color per polypeptide.